Protein AF-R1G169-F1 (afdb_monomer)

Nearest PDB structures (foldseek):
  1t77-assembly4_D  TM=9.486E-01  e=1.007E-06  Homo sapiens
  1mi1-assembly1_B  TM=8.944E-01  e=2.956E-06  Homo sapiens
  1mi1-assembly1_A  TM=9.223E-01  e=1.701E-05  Homo sapiens

Solvent-accessible surface area (backbone atoms only — not comparable to full-atom values): 7348 Å² total; per-residue (Å²): 122,100,62,54,74,64,58,52,48,50,51,54,27,48,76,70,70,28,35,91,86,41,55,76,39,46,67,79,76,80,81,52,67,64,68,87,77,65,94,69,82,64,88,87,47,72,82,38,44,46,71,79,93,50,59,81,72,56,73,46,66,70,59,30,50,53,30,39,68,75,19,74,83,62,87,51,71,67,62,99,66,73,99,68,42,40,68,57,53,24,61,75,34,38,91,83,44,50,66,50,46,56,60,71,69,56,68,68,82,86,76,63,88,130

Organism: Emiliania huxleyi (NCBI:txid2903)

Structure (mmCIF, N/CA/C/O backbone):
data_AF-R1G169-F1
#
_entry.id   AF-R1G169-F1
#
loop_
_atom_site.group_PDB
_atom_site.id
_atom_site.type_symbol
_atom_site.label_atom_id
_atom_site.label_alt_id
_atom_site.label_comp_id
_atom_site.label_asym_id
_atom_site.label_entity_id
_atom_site.label_seq_id
_atom_site.pdbx_PDB_ins_code
_atom_site.Cartn_x
_atom_site.Cartn_y
_atom_site.Cartn_z
_atom_site.occupancy
_atom_site.B_iso_or_equiv
_atom_site.auth_seq_id
_atom_site.auth_comp_id
_atom_site.auth_asym_id
_atom_site.auth_atom_id
_atom_site.pdbx_PDB_model_num
ATOM 1 N N . GLY A 1 1 ? -22.540 -5.053 2.707 1.00 81.12 1 GLY A N 1
ATOM 2 C CA . GLY A 1 1 ? -22.396 -5.934 1.530 1.00 81.12 1 GLY A CA 1
ATOM 3 C C . GLY A 1 1 ? -22.330 -7.377 1.990 1.00 81.12 1 GLY A C 1
ATOM 4 O O . GLY A 1 1 ? -22.271 -7.592 3.192 1.00 81.12 1 GLY A O 1
ATOM 5 N N . LEU A 1 2 ? -22.354 -8.341 1.065 1.00 92.44 2 LEU A N 1
ATOM 6 C CA . LEU A 1 2 ? -22.217 -9.777 1.381 1.00 92.44 2 LEU A CA 1
ATOM 7 C C . LEU A 1 2 ? -20.777 -10.182 1.745 1.00 92.44 2 LEU A C 1
ATOM 9 O O . LEU A 1 2 ? -20.577 -11.205 2.385 1.00 92.44 2 LEU A O 1
ATOM 13 N N . LEU A 1 3 ? -19.800 -9.368 1.341 1.00 96.06 3 LEU A N 1
ATOM 14 C CA . LEU A 1 3 ? -18.378 -9.497 1.649 1.00 96.06 3 LEU A CA 1
ATOM 15 C C . LEU A 1 3 ? -17.896 -8.218 2.332 1.00 96.06 3 LEU A C 1
ATOM 17 O O . LEU A 1 3 ? -18.362 -7.117 2.005 1.00 96.06 3 LEU A O 1
ATOM 21 N N . SER A 1 4 ? -16.952 -8.359 3.256 1.00 97.88 4 SER A N 1
ATOM 22 C CA . SER A 1 4 ? -16.199 -7.231 3.797 1.00 97.88 4 SER A CA 1
ATOM 23 C C . SER A 1 4 ? -15.188 -6.701 2.773 1.00 97.88 4 SER A C 1
ATOM 25 O O . SER A 1 4 ? -14.752 -7.413 1.865 1.00 97.88 4 SER A O 1
ATOM 27 N N . ASN A 1 5 ? -14.757 -5.447 2.940 1.00 97.25 5 ASN A N 1
ATOM 28 C CA . ASN A 1 5 ? -13.702 -4.865 2.101 1.00 97.25 5 ASN A CA 1
ATOM 29 C C . ASN A 1 5 ? -12.399 -5.675 2.179 1.00 97.25 5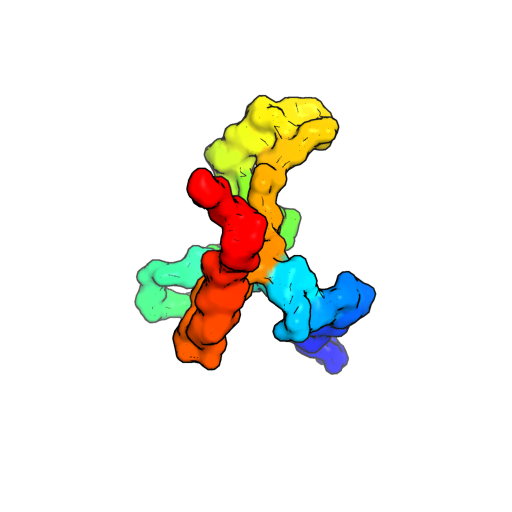 ASN A C 1
ATOM 31 O O . ASN A 1 5 ? -11.692 -5.795 1.183 1.00 97.25 5 ASN A O 1
ATOM 35 N N . TYR A 1 6 ? -12.091 -6.234 3.352 1.00 97.69 6 TYR A N 1
ATOM 36 C CA . TYR A 1 6 ? -10.909 -7.065 3.553 1.00 97.69 6 TYR A CA 1
ATOM 37 C C . TYR A 1 6 ? -10.975 -8.344 2.714 1.00 97.69 6 TYR A C 1
ATOM 39 O O . TYR A 1 6 ? -10.070 -8.594 1.925 1.00 97.69 6 TYR A O 1
ATOM 47 N N . GLU A 1 7 ? -12.063 -9.110 2.824 1.00 98.00 7 GLU A N 1
ATOM 48 C CA . GLU A 1 7 ? -12.247 -10.346 2.050 1.00 98.00 7 GLU A CA 1
ATOM 49 C C . GLU A 1 7 ? -12.229 -10.067 0.550 1.00 98.00 7 GLU A C 1
ATOM 51 O O . GLU A 1 7 ? -11.564 -10.769 -0.207 1.00 98.00 7 GLU A O 1
ATOM 56 N N . TYR A 1 8 ? -12.892 -8.992 0.122 1.00 97.88 8 TYR A N 1
ATOM 57 C CA . TYR A 1 8 ? -12.880 -8.586 -1.275 1.00 97.88 8 TYR A CA 1
ATOM 58 C C . TYR A 1 8 ? -11.459 -8.280 -1.777 1.00 97.88 8 TYR A C 1
ATOM 60 O O . TYR A 1 8 ? -11.065 -8.751 -2.842 1.00 97.88 8 TYR A O 1
ATOM 68 N N . LEU A 1 9 ? -10.652 -7.550 -1.000 1.00 98.06 9 LEU A N 1
ATOM 69 C CA . LEU A 1 9 ? -9.256 -7.270 -1.350 1.00 98.06 9 LEU A CA 1
ATOM 70 C C . LEU A 1 9 ? -8.370 -8.523 -1.319 1.00 98.06 9 LEU A C 1
ATOM 72 O O . LEU A 1 9 ? -7.462 -8.633 -2.143 1.00 98.06 9 LEU A O 1
ATOM 76 N N . CYS A 1 10 ? -8.617 -9.470 -0.412 1.00 97.44 10 CYS A N 1
ATOM 77 C CA . CYS A 1 10 ? -7.938 -10.767 -0.420 1.00 97.44 10 CYS A CA 1
ATOM 78 C C . CYS A 1 10 ? -8.240 -11.525 -1.716 1.00 97.44 10 CYS A C 1
ATOM 80 O O . CYS A 1 10 ? -7.310 -11.903 -2.421 1.00 97.44 10 CYS A O 1
ATOM 82 N N . HIS A 1 11 ? -9.515 -11.621 -2.106 1.00 97.56 11 HIS A N 1
ATOM 83 C CA . HIS A 1 11 ? -9.908 -12.255 -3.364 1.00 97.56 11 HIS A CA 1
ATOM 84 C C . HIS A 1 11 ? -9.286 -11.584 -4.593 1.00 97.56 11 HIS A C 1
ATOM 86 O O . HIS A 1 11 ? -8.855 -12.276 -5.512 1.00 97.56 11 HIS A O 1
ATOM 92 N N . LEU A 1 12 ? -9.196 -10.249 -4.614 1.00 98.25 12 LEU A N 1
ATOM 93 C CA . LEU A 1 12 ? -8.519 -9.531 -5.697 1.00 98.25 12 LEU A CA 1
ATOM 94 C C . LEU A 1 12 ? -7.018 -9.843 -5.760 1.00 98.25 12 LEU A C 1
ATOM 96 O O . LEU A 1 12 ? -6.470 -9.967 -6.853 1.00 98.25 12 LEU A O 1
ATOM 100 N N . ASN A 1 13 ? -6.348 -9.970 -4.612 1.00 98.38 13 ASN A N 1
ATOM 101 C CA . ASN A 1 13 ? -4.938 -10.358 -4.573 1.00 98.38 13 ASN A CA 1
ATOM 102 C C . ASN A 1 13 ? -4.744 -11.801 -5.060 1.00 98.38 13 ASN A C 1
ATOM 104 O O . ASN A 1 13 ? -3.882 -12.029 -5.909 1.00 98.38 13 ASN A O 1
ATOM 108 N N . ASP A 1 14 ? -5.572 -12.737 -4.596 1.00 97.88 14 ASP A N 1
ATOM 109 C CA . ASP A 1 14 ? -5.511 -14.142 -5.010 1.00 97.88 14 ASP A CA 1
ATOM 110 C C . ASP A 1 14 ? -5.746 -14.286 -6.521 1.00 97.88 14 ASP A C 1
ATOM 112 O O . ASP A 1 14 ? -4.967 -14.933 -7.222 1.00 97.88 14 ASP A O 1
ATOM 116 N N . ALA A 1 15 ? -6.773 -13.614 -7.055 1.00 98.38 15 ALA A N 1
ATOM 117 C CA . ALA A 1 15 ? -7.072 -13.608 -8.488 1.00 98.38 15 ALA A CA 1
ATOM 118 C C . ALA A 1 15 ? -5.947 -12.978 -9.331 1.00 98.38 15 ALA A C 1
ATOM 120 O O . ALA A 1 15 ? -5.765 -13.346 -10.490 1.00 98.38 15 ALA A O 1
ATOM 121 N N . ALA A 1 16 ? -5.172 -12.057 -8.752 1.00 98.12 16 ALA A N 1
ATOM 122 C CA . ALA A 1 16 ? -3.991 -11.462 -9.374 1.00 98.12 16 ALA A CA 1
ATOM 123 C C . ALA A 1 16 ? -2.713 -12.315 -9.215 1.00 98.12 16 ALA A C 1
ATOM 125 O O . ALA A 1 16 ? -1.630 -11.850 -9.572 1.00 98.12 16 ALA A O 1
ATOM 126 N N . GLY A 1 17 ? -2.813 -13.535 -8.672 1.00 97.56 17 GLY A N 1
ATOM 127 C CA . GLY A 1 17 ? -1.688 -14.457 -8.490 1.00 97.56 17 GLY A CA 1
ATOM 128 C C . GLY A 1 17 ? -0.797 -14.144 -7.286 1.00 97.56 17 GLY A C 1
ATOM 129 O O . GLY A 1 17 ? 0.306 -14.681 -7.183 1.00 97.56 17 GLY A O 1
ATOM 130 N N . ARG A 1 18 ? -1.242 -13.278 -6.369 1.00 98.06 18 ARG A N 1
ATOM 131 C CA . ARG A 1 18 ? -0.469 -12.917 -5.176 1.00 98.06 18 ARG A CA 1
ATOM 132 C C . ARG A 1 18 ? -0.668 -13.922 -4.056 1.00 98.06 18 ARG A C 1
ATOM 134 O O . ARG A 1 18 ? -1.749 -14.468 -3.883 1.00 98.06 18 ARG A O 1
ATOM 141 N N . SER A 1 19 ? 0.379 -14.150 -3.266 1.00 95.56 19 SER A N 1
ATOM 142 C CA . SER A 1 19 ? 0.316 -15.072 -2.130 1.00 95.56 19 SER A CA 1
ATOM 143 C C . SER A 1 19 ? 1.341 -14.728 -1.056 1.00 95.56 19 SER A C 1
ATOM 145 O O . SER A 1 19 ? 2.386 -14.143 -1.332 1.00 95.56 19 SER A O 1
ATOM 147 N N . CYS A 1 20 ? 1.082 -15.138 0.186 1.00 93.31 20 CYS A N 1
ATOM 148 C CA . CYS A 1 20 ? 2.040 -14.954 1.279 1.00 93.31 20 CYS A CA 1
ATOM 149 C C . CYS A 1 20 ? 3.278 -15.870 1.175 1.00 93.31 20 CYS A C 1
ATOM 151 O O . CYS A 1 20 ? 4.178 -15.775 2.010 1.00 93.31 20 CYS A O 1
ATOM 153 N N . ALA A 1 21 ? 3.316 -16.774 0.188 1.00 91.50 21 ALA A N 1
ATOM 154 C CA . ALA A 1 21 ? 4.419 -17.706 -0.035 1.00 91.50 21 ALA A CA 1
ATOM 155 C C . ALA A 1 21 ? 5.563 -17.094 -0.863 1.00 91.50 21 ALA A C 1
ATOM 157 O O . ALA A 1 21 ? 6.713 -17.491 -0.682 1.00 91.50 21 ALA A O 1
ATOM 158 N N . ASP A 1 22 ? 5.267 -16.118 -1.728 1.00 92.75 22 ASP A N 1
ATOM 159 C CA . ASP A 1 22 ? 6.252 -15.406 -2.550 1.00 92.75 22 ASP A CA 1
ATOM 160 C C . ASP A 1 22 ? 6.331 -13.932 -2.127 1.00 92.75 22 ASP A C 1
ATOM 162 O O . ASP A 1 22 ? 5.406 -13.150 -2.339 1.00 92.75 22 ASP A O 1
ATOM 166 N N . LEU A 1 23 ? 7.466 -13.529 -1.548 1.00 93.44 23 LEU A N 1
ATOM 167 C CA . LEU A 1 23 ? 7.682 -12.148 -1.104 1.00 93.44 23 LEU A CA 1
ATOM 168 C C . LEU A 1 23 ? 7.721 -11.140 -2.263 1.00 93.44 23 LEU A C 1
ATOM 170 O O . LEU A 1 23 ? 7.467 -9.957 -2.038 1.00 93.44 23 LEU A O 1
ATOM 174 N N . ALA A 1 24 ? 8.046 -11.573 -3.487 1.00 93.19 24 ALA A N 1
ATOM 175 C CA . ALA A 1 24 ? 8.027 -10.705 -4.665 1.00 93.19 24 ALA A CA 1
ATOM 176 C C . ALA A 1 24 ? 6.601 -10.396 -5.135 1.00 93.19 24 ALA A C 1
ATOM 178 O O . ALA A 1 24 ? 6.369 -9.363 -5.763 1.00 93.19 24 ALA A O 1
ATOM 179 N N . GLN A 1 25 ? 5.644 -11.257 -4.785 1.00 95.62 25 GLN A N 1
ATOM 180 C CA . GLN A 1 25 ? 4.236 -11.161 -5.166 1.00 95.62 25 GLN A CA 1
ATOM 181 C C . GLN A 1 25 ? 3.326 -11.211 -3.936 1.00 95.62 25 GLN A C 1
ATOM 183 O O . GLN A 1 25 ? 2.241 -11.791 -3.960 1.00 95.62 25 GLN A O 1
ATOM 188 N N . TYR A 1 26 ? 3.766 -10.586 -2.846 1.00 97.31 26 TYR A N 1
ATOM 189 C CA . TYR A 1 26 ? 3.009 -10.561 -1.603 1.00 97.31 26 TYR A CA 1
ATOM 190 C C . TYR A 1 26 ? 1.702 -9.760 -1.766 1.00 97.31 26 TYR A C 1
ATOM 192 O O . TYR A 1 26 ? 1.700 -8.760 -2.500 1.00 97.31 26 TYR A O 1
ATOM 200 N N . PRO A 1 27 ? 0.597 -10.146 -1.092 1.00 98.31 27 PRO A N 1
ATOM 201 C CA . PRO A 1 27 ? -0.658 -9.405 -1.137 1.00 98.31 27 PRO A CA 1
ATOM 202 C C . PRO A 1 27 ? -0.469 -7.931 -0.775 1.00 98.31 27 PRO A C 1
ATOM 204 O O . PRO A 1 27 ? 0.236 -7.591 0.176 1.00 98.31 27 PRO A O 1
ATOM 207 N N . VAL A 1 28 ? -1.115 -7.046 -1.531 1.00 98.00 28 VAL A N 1
ATOM 208 C CA . VAL A 1 28 ? -1.035 -5.597 -1.332 1.00 98.00 28 VAL A CA 1
ATOM 209 C C . VAL A 1 28 ? -2.353 -5.089 -0.788 1.00 98.00 28 VAL A C 1
ATOM 211 O O . VAL A 1 28 ? -3.416 -5.339 -1.357 1.00 98.00 28 VAL A O 1
ATOM 214 N N . MET A 1 29 ? -2.247 -4.324 0.292 1.00 97.56 29 MET A N 1
ATOM 215 C CA . MET A 1 29 ? -3.345 -3.606 0.921 1.00 97.56 29 MET A CA 1
ATOM 216 C C . MET A 1 29 ? -3.037 -2.104 0.894 1.00 97.56 29 MET A C 1
ATOM 218 O O . MET A 1 2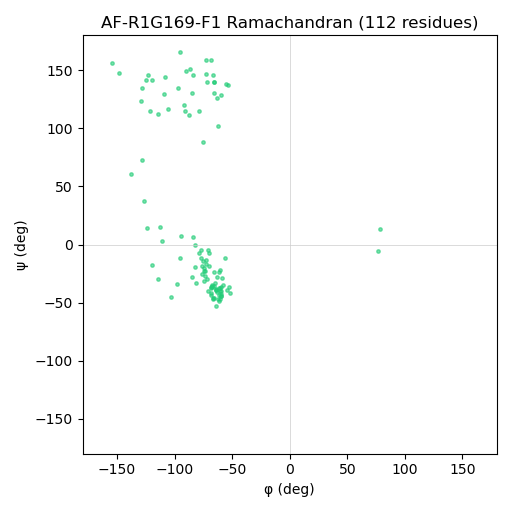9 ? -1.874 -1.719 1.054 1.00 97.56 29 MET A O 1
ATOM 222 N N . PRO A 1 30 ? -4.036 -1.236 0.668 1.00 97.38 30 PRO A N 1
ATOM 223 C CA . PRO A 1 30 ? -3.811 0.200 0.674 1.00 97.38 30 PRO A CA 1
ATOM 224 C C . PRO A 1 30 ? -3.584 0.708 2.101 1.00 97.38 30 PRO A C 1
ATOM 226 O O . PRO A 1 30 ? -4.225 0.257 3.047 1.00 97.38 30 PRO A O 1
ATOM 229 N N . TRP A 1 31 ? -2.745 1.733 2.242 1.00 97.19 31 TRP A N 1
ATOM 230 C CA . TRP A 1 31 ? -2.780 2.583 3.430 1.00 97.19 31 TRP A CA 1
ATOM 231 C C . TRP A 1 31 ? -4.135 3.291 3.485 1.00 97.19 31 TRP A C 1
ATOM 233 O O . TRP A 1 31 ? -4.542 3.902 2.496 1.00 97.19 31 TRP A O 1
ATOM 243 N N . VAL A 1 32 ? -4.846 3.175 4.604 1.00 97.94 32 VAL A N 1
ATOM 244 C CA . VAL A 1 32 ? -6.192 3.752 4.760 1.00 97.94 32 VAL A CA 1
ATOM 245 C C . VAL A 1 32 ? -6.148 5.017 5.604 1.00 97.94 32 VAL A C 1
ATOM 247 O O . VAL A 1 32 ? -6.741 6.018 5.222 1.00 97.94 32 VAL A O 1
ATOM 250 N N . LEU A 1 33 ? -5.419 4.987 6.716 1.00 97.50 33 LEU A N 1
ATOM 251 C CA . LEU A 1 33 ? -5.274 6.124 7.618 1.00 97.50 33 LEU A CA 1
ATOM 252 C C . LEU A 1 33 ? -4.078 6.989 7.210 1.00 97.50 33 LEU A C 1
ATOM 254 O O . LEU A 1 33 ? -3.086 6.470 6.684 1.00 97.50 33 LEU A O 1
ATOM 258 N N . GLN A 1 34 ? -4.170 8.289 7.473 1.00 96.75 34 GLN A N 1
ATOM 259 C CA . GLN A 1 34 ? -3.073 9.243 7.284 1.00 96.75 34 GLN A CA 1
ATOM 260 C C . GLN A 1 34 ? -2.641 9.966 8.566 1.00 96.75 34 GLN A C 1
ATOM 262 O O . GLN A 1 34 ? -1.521 10.469 8.606 1.00 96.75 34 GLN A O 1
ATOM 267 N N . ASP A 1 35 ? -3.466 9.975 9.617 1.00 96.56 35 ASP A N 1
ATOM 268 C CA . ASP A 1 35 ? -3.074 10.514 10.922 1.00 96.56 35 ASP A CA 1
ATOM 269 C C . ASP A 1 35 ? -2.473 9.420 11.816 1.00 96.56 35 ASP A C 1
ATOM 271 O O . ASP A 1 35 ? -3.146 8.468 12.210 1.00 96.56 35 ASP A O 1
ATOM 275 N N . TYR A 1 36 ? -1.186 9.580 12.127 1.00 96.00 36 TYR A N 1
ATOM 276 C CA . TYR A 1 36 ? -0.419 8.720 13.036 1.00 96.00 36 TYR A CA 1
ATOM 277 C C . TYR A 1 36 ? 0.220 9.518 14.182 1.00 96.00 36 TYR A C 1
ATOM 279 O O . TYR A 1 36 ? 1.135 9.031 14.844 1.00 96.00 36 TYR A O 1
ATOM 287 N N . THR A 1 37 ? -0.211 10.766 14.376 1.00 96.81 37 THR A N 1
ATOM 288 C CA . THR A 1 37 ? 0.378 11.703 15.345 1.00 96.81 37 THR A CA 1
ATOM 289 C C . THR A 1 37 ? -0.579 12.065 16.467 1.00 96.81 37 THR A C 1
ATOM 291 O O . THR A 1 37 ? -0.131 12.330 17.584 1.00 96.81 37 THR A O 1
ATOM 294 N N . SER A 1 38 ? -1.885 12.052 16.197 1.00 95.69 38 SER A N 1
ATOM 295 C CA . SER A 1 38 ? -2.894 12.306 17.217 1.00 95.69 38 SER A CA 1
ATOM 296 C C . SER A 1 38 ? -2.907 11.204 18.272 1.00 95.69 38 SER A C 1
ATOM 298 O O . SER A 1 38 ? -2.815 10.016 17.969 1.00 95.69 38 SER A O 1
ATOM 300 N N . HIS A 1 39 ? -3.068 11.601 19.536 1.00 96.62 39 HIS A N 1
ATOM 301 C CA . HIS A 1 39 ? -3.206 10.659 20.650 1.00 96.62 39 HIS A CA 1
ATOM 302 C C . HIS A 1 39 ? -4.493 9.825 20.543 1.00 96.62 39 HIS A C 1
ATOM 304 O O . HIS A 1 39 ? -4.529 8.664 20.947 1.00 96.62 39 HIS A O 1
ATOM 310 N N . THR A 1 40 ? -5.552 10.425 19.998 1.00 96.56 40 THR A N 1
ATOM 311 C CA . THR A 1 40 ? -6.849 9.785 19.780 1.00 96.56 40 THR A CA 1
ATOM 312 C C . THR A 1 40 ? -7.250 9.992 18.329 1.00 96.56 40 THR A C 1
ATOM 314 O O . THR A 1 40 ? -7.133 11.101 17.815 1.00 96.56 40 THR A O 1
ATOM 317 N N . LEU A 1 41 ? -7.729 8.929 17.688 1.00 96.69 41 LEU A N 1
ATOM 318 C CA . LEU A 1 41 ? -8.131 8.936 16.288 1.00 96.69 41 LEU A CA 1
ATOM 319 C C . LEU A 1 41 ? -9.660 8.917 16.185 1.00 96.69 41 LEU A C 1
ATOM 321 O O . LEU A 1 41 ? -10.287 7.942 16.604 1.00 96.69 41 LEU A O 1
ATOM 325 N N . ASP A 1 42 ? -10.251 9.974 15.628 1.00 96.38 42 ASP A N 1
ATOM 326 C CA . ASP A 1 42 ? -11.685 10.023 15.333 1.00 96.38 42 ASP A CA 1
ATOM 327 C C . ASP A 1 42 ? -11.967 9.432 13.946 1.00 96.38 42 ASP A C 1
ATOM 329 O O . ASP A 1 42 ? -11.606 10.000 12.921 1.00 96.38 42 ASP A O 1
ATOM 333 N N . LEU A 1 43 ? -12.626 8.274 13.912 1.00 97.50 43 LEU A N 1
ATOM 334 C CA . LEU A 1 43 ? -12.982 7.583 12.670 1.00 97.50 43 LEU A CA 1
ATOM 335 C C . LEU A 1 43 ? -14.215 8.185 11.974 1.00 97.50 43 LEU A C 1
ATOM 337 O O . LEU A 1 43 ? -14.554 7.773 10.868 1.00 97.50 43 LEU A O 1
ATOM 341 N N . ALA A 1 44 ? -14.913 9.135 12.600 1.00 97.38 44 ALA A N 1
ATOM 342 C CA . ALA A 1 44 ? -15.970 9.888 11.933 1.00 97.38 44 ALA A CA 1
ATOM 343 C C . ALA A 1 44 ? -15.416 11.054 11.098 1.00 97.38 44 ALA A C 1
ATOM 345 O O . ALA A 1 44 ? -16.108 11.534 10.197 1.00 97.38 44 ALA A O 1
ATOM 346 N N . ASP A 1 45 ? -14.184 11.497 11.367 1.00 97.12 45 ASP A N 1
ATOM 347 C CA . ASP A 1 45 ? -13.551 12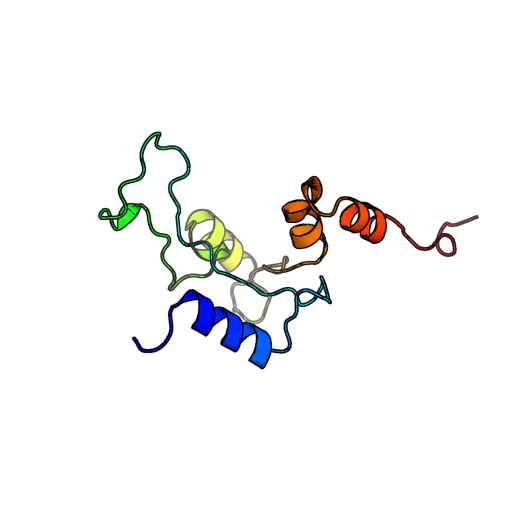.592 10.640 1.00 97.12 45 ASP A CA 1
ATOM 348 C C . ASP A 1 45 ? -13.004 12.105 9.282 1.00 97.12 45 ASP A C 1
ATOM 350 O O . ASP A 1 45 ? -12.060 11.313 9.237 1.00 97.12 45 ASP A O 1
ATOM 354 N N . PRO A 1 46 ? -13.530 12.581 8.137 1.00 96.75 46 PRO A N 1
ATOM 355 C CA . PRO A 1 46 ? -13.012 12.200 6.826 1.00 96.75 46 PRO A CA 1
ATOM 356 C C . PRO A 1 46 ? -11.536 12.582 6.620 1.00 96.75 46 PRO A C 1
ATOM 358 O O . PRO A 1 46 ? -10.867 11.967 5.788 1.00 96.75 46 PRO A O 1
ATOM 361 N N . ALA A 1 47 ? -11.003 13.558 7.363 1.00 95.88 47 ALA A N 1
ATOM 362 C CA . ALA A 1 47 ? -9.619 14.001 7.237 1.00 95.88 47 ALA A CA 1
ATOM 363 C C . ALA A 1 47 ? -8.598 12.969 7.743 1.00 95.88 47 ALA A C 1
ATOM 365 O O . ALA A 1 47 ? -7.443 13.022 7.324 1.00 95.88 47 ALA A O 1
ATOM 366 N N . VAL A 1 48 ? -8.986 11.984 8.564 1.00 97.50 48 VAL A N 1
ATOM 367 C CA . VAL A 1 48 ? -8.048 10.933 9.012 1.00 97.50 48 VAL A CA 1
ATOM 368 C C . VAL A 1 48 ? -7.790 9.874 7.941 1.00 97.50 48 VAL A C 1
ATOM 370 O O . VAL A 1 48 ? -6.857 9.074 8.069 1.00 97.50 48 VAL A O 1
ATOM 373 N N . TYR A 1 49 ? -8.587 9.872 6.869 1.00 98.06 49 TYR A N 1
ATOM 374 C CA . TYR A 1 49 ? -8.511 8.905 5.783 1.00 98.06 49 TYR A CA 1
ATOM 375 C C . TYR A 1 49 ? -7.716 9.439 4.599 1.00 98.06 49 TYR A C 1
ATOM 377 O O . TYR A 1 49 ? -7.924 10.545 4.107 1.00 98.06 49 TYR A O 1
ATOM 385 N N . ARG A 1 50 ? -6.827 8.598 4.080 1.00 97.38 50 ARG A N 1
ATOM 386 C CA . ARG A 1 50 ? -6.091 8.862 2.850 1.00 97.38 50 ARG A CA 1
ATOM 387 C C . ARG A 1 50 ? -7.047 8.896 1.657 1.00 97.38 50 ARG A C 1
ATOM 389 O O . ARG A 1 50 ? -7.885 8.011 1.497 1.00 97.38 50 ARG A O 1
ATOM 396 N N . ASP A 1 51 ? -6.821 9.829 0.736 1.00 96.69 51 ASP A N 1
ATOM 397 C CA . ASP A 1 51 ? -7.477 9.830 -0.574 1.00 96.69 51 ASP A CA 1
ATOM 398 C C . ASP A 1 51 ? -7.094 8.574 -1.384 1.00 96.69 51 ASP A C 1
ATOM 400 O O . ASP A 1 51 ? -5.998 8.479 -1.948 1.00 96.69 51 ASP A O 1
ATOM 404 N N . LEU A 1 52 ? -7.999 7.590 -1.424 1.00 96.75 52 LEU A N 1
ATOM 405 C CA . LEU A 1 52 ? -7.794 6.306 -2.098 1.00 96.75 52 LEU A CA 1
ATOM 406 C C . LEU A 1 52 ? -7.829 6.408 -3.631 1.00 96.75 52 LEU A C 1
ATOM 408 O O . LEU A 1 52 ? -7.383 5.472 -4.291 1.00 96.75 52 LEU A O 1
ATOM 412 N N . SER A 1 53 ? -8.299 7.528 -4.198 1.00 96.88 53 SER A N 1
ATOM 413 C CA . SER A 1 53 ? -8.313 7.745 -5.653 1.00 96.88 53 SER A CA 1
ATOM 414 C C . SER A 1 53 ? -6.916 8.006 -6.227 1.00 96.88 53 SER A C 1
ATOM 416 O O . SER A 1 53 ? -6.698 7.880 -7.432 1.00 96.88 53 SER A O 1
ATOM 418 N N . LYS A 1 54 ? -5.951 8.348 -5.363 1.00 95.69 54 LYS A N 1
ATOM 419 C CA . LYS A 1 54 ? -4.577 8.689 -5.740 1.00 95.69 54 LYS A CA 1
ATOM 420 C C . LYS A 1 54 ? -3.593 7.585 -5.343 1.00 95.69 54 LYS A C 1
ATOM 422 O O . LYS A 1 54 ? -3.728 6.995 -4.266 1.00 95.69 54 LYS A O 1
ATOM 427 N N . PRO A 1 55 ? -2.548 7.323 -6.150 1.00 94.56 55 PRO A N 1
ATOM 428 C CA . PRO A 1 55 ? -1.419 6.509 -5.713 1.00 94.56 55 PRO A CA 1
ATOM 429 C C . PRO A 1 55 ? -0.607 7.236 -4.631 1.00 94.56 55 PRO A C 1
ATOM 431 O O . PRO A 1 55 ? -0.613 8.464 -4.550 1.00 94.56 55 PRO A O 1
ATOM 434 N N . VAL A 1 56 ? 0.167 6.485 -3.839 1.00 94.94 56 VAL A N 1
ATOM 435 C CA . VAL A 1 56 ? 0.981 7.035 -2.733 1.00 94.94 56 VAL A CA 1
ATOM 436 C C . VAL A 1 56 ? 1.915 8.158 -3.199 1.00 94.94 56 VAL A C 1
ATOM 438 O O . VAL A 1 56 ? 2.072 9.167 -2.518 1.00 94.94 56 VAL A O 1
ATOM 441 N N . GLY A 1 57 ? 2.514 8.018 -4.384 1.00 92.62 57 GLY A N 1
ATOM 442 C CA . GL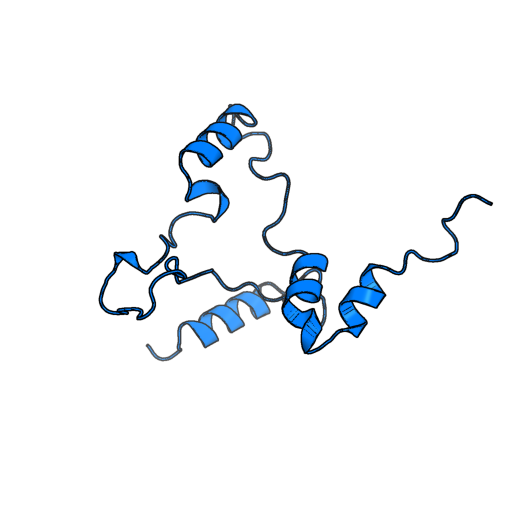Y A 1 57 ? 3.417 9.025 -4.941 1.00 92.62 57 GLY A CA 1
ATOM 443 C C . GLY A 1 57 ? 2.750 10.329 -5.392 1.00 92.62 57 GLY A C 1
ATOM 444 O O . GLY A 1 57 ? 3.472 11.252 -5.747 1.00 92.62 57 GLY A O 1
ATOM 445 N N . ALA A 1 58 ? 1.416 10.405 -5.391 1.00 94.69 58 ALA A N 1
ATOM 446 C CA . ALA A 1 58 ? 0.644 11.580 -5.800 1.00 94.69 58 ALA A CA 1
ATOM 447 C C . ALA A 1 58 ? -0.079 12.284 -4.637 1.00 94.69 58 ALA A C 1
ATOM 449 O O . ALA A 1 58 ? -0.819 13.235 -4.876 1.00 94.69 58 ALA A O 1
ATOM 450 N N . LEU A 1 59 ? 0.101 11.815 -3.396 1.00 94.69 59 LEU A N 1
ATOM 451 C CA . LEU A 1 59 ? -0.518 12.426 -2.214 1.00 94.69 59 LEU A CA 1
ATOM 452 C C . LEU A 1 59 ? 0.112 13.782 -1.883 1.00 94.69 59 LEU A C 1
ATOM 454 O O . LEU A 1 59 ? -0.592 14.728 -1.550 1.00 94.69 59 LEU A O 1
ATOM 458 N N . ASP A 1 60 ? 1.435 13.870 -2.016 1.00 94.88 60 ASP A N 1
ATOM 459 C CA . ASP A 1 60 ? 2.187 15.103 -1.819 1.00 94.88 60 ASP A CA 1
ATOM 460 C C . ASP A 1 60 ? 2.342 15.841 -3.154 1.00 94.88 60 ASP A C 1
ATOM 462 O O . ASP A 1 60 ? 2.920 15.318 -4.113 1.00 94.88 60 ASP A O 1
ATOM 466 N N . ALA A 1 61 ? 1.818 17.066 -3.216 1.00 95.19 61 ALA A N 1
ATOM 467 C CA . ALA A 1 61 ? 1.807 17.864 -4.436 1.00 95.19 61 ALA A CA 1
ATOM 468 C C . ALA A 1 61 ? 3.218 18.264 -4.904 1.00 95.19 61 ALA A C 1
ATOM 470 O O . ALA A 1 61 ? 3.478 18.281 -6.108 1.00 95.19 61 ALA A O 1
ATOM 471 N N . SER A 1 62 ? 4.135 18.545 -3.972 1.00 95.50 62 SER A N 1
ATOM 472 C CA . SER A 1 62 ? 5.513 18.942 -4.290 1.00 95.50 62 SER A CA 1
ATOM 473 C C . SER A 1 62 ? 6.296 17.777 -4.901 1.00 95.50 62 SER A C 1
ATOM 475 O O . SER A 1 62 ? 6.947 17.909 -5.939 1.00 95.50 62 SER A O 1
ATOM 477 N N . ARG A 1 63 ? 6.138 16.585 -4.324 1.00 93.25 63 ARG A N 1
ATOM 478 C CA . ARG A 1 63 ? 6.736 15.346 -4.810 1.00 93.25 63 ARG A CA 1
ATOM 479 C C . ARG A 1 63 ? 6.122 14.909 -6.139 1.00 93.25 63 ARG A C 1
ATOM 481 O O . ARG A 1 63 ? 6.845 14.436 -7.014 1.00 93.25 63 ARG A O 1
ATOM 488 N N . LEU A 1 64 ? 4.814 15.094 -6.322 1.00 93.62 64 LEU A N 1
ATOM 489 C CA . LEU A 1 64 ? 4.151 14.829 -7.599 1.00 93.62 64 LEU A CA 1
ATOM 490 C C . LEU A 1 64 ? 4.677 15.742 -8.714 1.00 93.62 64 LEU A C 1
ATOM 492 O O . LEU A 1 64 ? 4.889 15.264 -9.829 1.00 93.62 64 LEU A O 1
ATOM 496 N N . ALA A 1 65 ? 4.908 17.026 -8.425 1.00 93.44 65 ALA A N 1
ATOM 497 C CA . ALA A 1 65 ? 5.493 17.960 -9.384 1.00 93.44 65 ALA A CA 1
ATOM 498 C C . ALA A 1 65 ? 6.887 17.497 -9.837 1.00 93.44 65 ALA A C 1
ATOM 500 O O . ALA A 1 65 ? 7.141 17.432 -11.036 1.00 93.44 65 ALA A O 1
ATOM 501 N N . LEU A 1 66 ? 7.730 17.046 -8.902 1.00 92.12 66 LEU A N 1
ATOM 502 C CA . LEU A 1 66 ? 9.048 16.483 -9.213 1.00 92.12 66 LEU A CA 1
ATOM 503 C C . LEU A 1 66 ? 8.966 15.233 -10.108 1.00 92.12 66 LEU A C 1
ATOM 505 O O . LEU A 1 66 ? 9.779 15.058 -11.013 1.00 92.12 66 LEU A O 1
ATOM 509 N N . PHE A 1 67 ? 7.993 14.344 -9.880 1.00 91.62 67 PHE A N 1
ATOM 510 C CA . PHE A 1 67 ? 7.805 13.174 -10.747 1.00 91.62 67 PHE A CA 1
ATOM 511 C C . PHE A 1 67 ? 7.336 13.552 -12.152 1.00 91.62 67 PHE A C 1
ATOM 513 O O . PHE A 1 67 ? 7.769 12.931 -13.120 1.00 91.62 67 PHE A O 1
ATOM 520 N N . ARG A 1 68 ? 6.488 14.578 -12.272 1.00 91.12 68 ARG A N 1
ATOM 521 C CA . ARG A 1 68 ? 6.049 15.110 -13.570 1.00 91.12 68 ARG A CA 1
ATOM 522 C C . ARG A 1 68 ? 7.180 15.807 -14.317 1.00 91.12 68 ARG A C 1
ATOM 524 O O . ARG A 1 68 ? 7.274 15.652 -15.522 1.00 91.12 68 ARG A O 1
ATOM 531 N N . GLU A 1 69 ? 8.064 16.513 -13.620 1.00 91.06 69 GLU A N 1
ATOM 532 C CA . GLU A 1 69 ? 9.25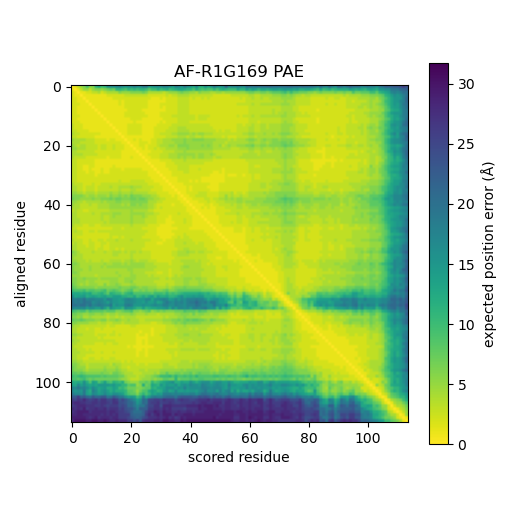0 17.119 -14.235 1.00 91.06 69 GLU A CA 1
ATOM 533 C C . GLU A 1 69 ? 10.204 16.054 -14.799 1.00 91.06 69 GLU A C 1
ATOM 535 O O . GLU A 1 69 ? 10.738 16.209 -15.893 1.00 91.06 69 GLU A O 1
ATOM 540 N N . ARG A 1 70 ? 10.373 14.934 -14.083 1.00 86.81 70 ARG A N 1
ATOM 541 C CA . ARG A 1 70 ? 11.203 13.797 -14.521 1.00 86.81 70 ARG A CA 1
ATOM 542 C C . ARG A 1 70 ? 10.575 12.971 -15.646 1.00 86.81 70 ARG A C 1
ATOM 544 O O . ARG A 1 70 ? 11.310 12.338 -16.398 1.00 86.81 70 ARG A O 1
ATOM 551 N N . SER A 1 71 ? 9.245 12.959 -15.749 1.00 87.31 71 SER A N 1
ATOM 552 C CA . SER A 1 71 ? 8.492 12.304 -16.828 1.00 87.31 71 SER A CA 1
ATOM 553 C C . SER A 1 71 ? 7.490 13.288 -17.453 1.00 87.31 71 SER A C 1
ATOM 555 O O . SER A 1 71 ? 6.283 13.191 -17.211 1.00 87.31 71 SER A O 1
ATOM 557 N N . PRO A 1 72 ? 7.975 14.268 -18.240 1.00 78.19 72 PRO A N 1
ATOM 558 C CA . PRO A 1 72 ? 7.145 15.364 -18.737 1.00 78.19 72 PRO A CA 1
ATOM 559 C C . PRO A 1 72 ? 6.154 14.924 -19.822 1.00 78.19 72 PRO A C 1
ATOM 561 O O . PRO A 1 72 ? 5.079 15.509 -19.929 1.00 78.19 72 PRO A O 1
ATOM 564 N N . THR A 1 73 ? 6.487 13.892 -20.607 1.00 79.31 73 THR A N 1
ATOM 565 C CA . THR A 1 73 ? 5.617 13.362 -21.675 1.00 79.31 73 THR A CA 1
ATOM 566 C C . THR A 1 73 ? 4.764 12.174 -21.229 1.00 79.31 73 THR A C 1
ATOM 568 O O . THR A 1 73 ? 3.846 11.787 -21.939 1.00 79.31 73 THR A O 1
ATOM 571 N N . GLY A 1 74 ? 5.035 11.595 -20.052 1.00 71.44 74 GLY A N 1
ATOM 572 C CA . GLY A 1 74 ? 4.344 10.397 -19.561 1.00 71.44 74 GLY A CA 1
ATOM 573 C C . GLY A 1 74 ? 4.786 9.081 -20.213 1.00 71.44 74 GLY A C 1
ATOM 574 O O . GLY A 1 74 ? 4.382 8.022 -19.743 1.00 71.44 74 GLY A O 1
ATOM 575 N N . ASP A 1 75 ? 5.652 9.128 -21.231 1.00 74.62 75 ASP A N 1
ATOM 576 C CA . ASP A 1 75 ? 6.212 7.931 -21.880 1.00 74.62 75 ASP A CA 1
ATOM 577 C C . ASP A 1 75 ? 7.309 7.266 -21.027 1.00 74.62 75 ASP A C 1
ATOM 579 O O . ASP A 1 75 ? 7.643 6.096 -21.212 1.00 74.62 75 ASP A O 1
ATOM 583 N N . ALA A 1 76 ? 7.870 8.014 -20.071 1.00 83.19 76 ALA A N 1
ATOM 584 C CA . ALA A 1 76 ? 8.813 7.525 -19.071 1.00 83.19 76 ALA A CA 1
ATOM 585 C C . ALA A 1 76 ? 8.105 7.163 -17.752 1.00 83.19 76 ALA A C 1
ATOM 587 O O . ALA A 1 76 ? 6.971 7.560 -17.479 1.00 83.19 76 ALA A O 1
ATOM 588 N N . PHE A 1 77 ? 8.796 6.443 -16.870 1.00 86.50 77 PHE A N 1
ATOM 589 C CA . PHE A 1 77 ? 8.243 6.065 -15.569 1.00 86.50 77 PHE A CA 1
ATOM 590 C C . PHE A 1 77 ? 8.149 7.264 -14.608 1.00 86.50 77 PHE A C 1
ATOM 592 O O . PHE A 1 77 ? 9.068 8.073 -14.500 1.00 86.50 77 PHE A O 1
ATOM 599 N N . MET A 1 78 ? 7.058 7.346 -13.840 1.00 88.81 78 MET A N 1
ATOM 600 C CA . MET A 1 78 ? 6.935 8.324 -12.745 1.00 88.81 78 MET A CA 1
ATOM 601 C C . MET A 1 78 ? 7.634 7.856 -11.462 1.00 88.81 78 MET A C 1
ATOM 603 O O . MET A 1 78 ? 8.160 8.668 -10.704 1.00 88.81 78 MET A O 1
ATOM 607 N N . TYR A 1 79 ? 7.639 6.545 -11.203 1.00 90.69 79 TYR A N 1
ATOM 608 C CA . TYR A 1 79 ? 8.142 5.959 -9.961 1.00 90.69 79 TYR A CA 1
ATOM 609 C C . TYR A 1 79 ? 9.268 4.971 -10.269 1.00 90.69 79 TYR A C 1
ATOM 611 O O . TYR A 1 79 ? 9.035 3.939 -10.889 1.00 90.69 79 TYR A O 1
ATOM 619 N N . GLY A 1 80 ? 10.488 5.277 -9.820 1.00 89.38 80 GLY A N 1
ATOM 620 C CA . GLY A 1 80 ? 11.634 4.360 -9.925 1.00 89.38 80 GLY A CA 1
ATOM 621 C C . GLY A 1 80 ? 11.618 3.231 -8.888 1.00 89.38 80 GLY A C 1
ATOM 622 O O . GLY A 1 80 ? 12.485 2.364 -8.900 1.00 89.38 80 GLY A O 1
ATOM 623 N N . THR A 1 81 ? 10.649 3.247 -7.971 1.00 89.81 81 THR A N 1
ATOM 624 C CA . THR A 1 81 ? 10.451 2.230 -6.939 1.00 89.81 81 THR A CA 1
ATOM 625 C C . THR A 1 81 ? 9.034 1.679 -7.019 1.00 89.81 81 THR A C 1
ATOM 627 O O . THR A 1 81 ? 8.075 2.407 -7.280 1.00 89.81 81 THR A O 1
ATOM 630 N N . HIS A 1 82 ? 8.901 0.374 -6.798 1.00 94.19 82 HIS A N 1
ATOM 631 C CA . HIS A 1 82 ? 7.609 -0.300 -6.786 1.00 94.19 82 HIS A CA 1
ATOM 632 C C . HIS A 1 82 ? 6.973 -0.224 -5.392 1.00 94.19 82 HIS A C 1
ATOM 634 O O . HIS A 1 82 ? 7.677 -0.175 -4.389 1.00 94.19 82 HIS A O 1
ATOM 640 N N . TYR A 1 83 ? 5.643 -0.230 -5.308 1.00 94.81 83 TYR A N 1
ATOM 641 C CA . TYR A 1 83 ? 4.913 -0.175 -4.031 1.00 94.81 83 TYR A CA 1
ATOM 642 C C . TYR A 1 83 ? 4.936 -1.504 -3.254 1.00 94.81 83 TYR A C 1
ATOM 644 O O . TYR A 1 83 ? 4.592 -1.533 -2.077 1.00 94.81 83 TYR A O 1
ATOM 652 N N . SER A 1 84 ? 5.325 -2.601 -3.906 1.00 95.69 84 SER A N 1
ATOM 653 C CA . SER A 1 84 ? 5.491 -3.929 -3.308 1.00 95.69 84 SER A CA 1
ATOM 654 C C . SER A 1 84 ? 6.861 -4.487 -3.680 1.00 95.69 84 SER A C 1
ATOM 656 O O . SER A 1 84 ? 7.198 -4.556 -4.861 1.00 95.69 84 SER A O 1
ATOM 658 N N . ALA A 1 85 ? 7.669 -4.841 -2.688 1.00 94.56 85 ALA A N 1
ATOM 659 C CA . ALA A 1 85 ? 8.991 -5.414 -2.899 1.00 94.56 85 ALA A CA 1
ATOM 660 C C . ALA A 1 85 ? 9.320 -6.390 -1.761 1.00 94.56 85 ALA A C 1
ATOM 662 O O . ALA A 1 85 ? 8.951 -6.109 -0.615 1.00 94.56 85 ALA A O 1
ATOM 663 N N . PRO A 1 86 ? 10.080 -7.472 -2.024 1.00 94.56 86 PRO A N 1
ATOM 664 C CA . PRO A 1 86 ? 10.446 -8.451 -1.000 1.00 94.56 86 PRO A CA 1
ATOM 665 C C . PRO A 1 86 ? 11.068 -7.824 0.249 1.00 94.56 86 PRO A C 1
ATOM 667 O O . PRO A 1 86 ? 10.724 -8.191 1.371 1.00 94.56 86 PRO A O 1
ATOM 670 N N . ALA A 1 87 ? 11.945 -6.833 0.052 1.00 93.12 87 ALA A N 1
ATOM 671 C CA . ALA A 1 87 ? 12.611 -6.122 1.138 1.00 9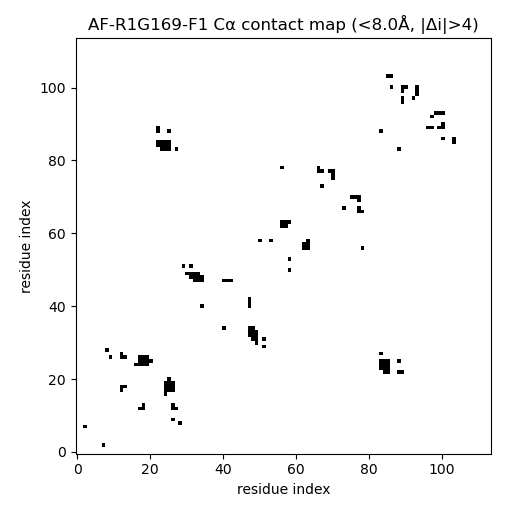3.12 87 ALA A CA 1
ATOM 672 C C . ALA A 1 87 ? 11.618 -5.399 2.062 1.00 93.12 87 ALA A C 1
ATOM 674 O O . ALA A 1 87 ? 11.800 -5.412 3.276 1.00 93.12 87 ALA A O 1
ATOM 675 N N . PHE A 1 88 ? 10.544 -4.819 1.515 1.00 94.5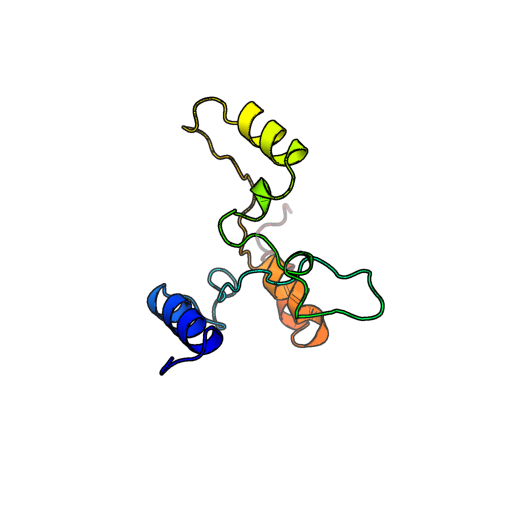6 88 PHE A N 1
ATOM 676 C CA . PHE A 1 88 ? 9.520 -4.145 2.316 1.00 94.56 88 PHE A CA 1
ATOM 677 C C . PHE A 1 88 ? 8.721 -5.137 3.158 1.00 94.56 88 PHE A C 1
ATOM 679 O O . PHE A 1 88 ? 8.474 -4.875 4.332 1.00 94.56 88 PHE A O 1
ATOM 686 N N . VAL A 1 89 ? 8.366 -6.293 2.591 1.00 95.50 89 VAL A N 1
ATOM 687 C CA . VAL A 1 89 ? 7.635 -7.346 3.311 1.00 95.50 89 VAL A CA 1
ATOM 688 C C . VAL A 1 89 ? 8.495 -7.938 4.427 1.00 95.50 89 VAL A C 1
ATOM 690 O O . VAL A 1 89 ? 8.034 -8.064 5.561 1.00 95.50 89 VAL A O 1
ATOM 693 N N . ALA A 1 90 ? 9.758 -8.260 4.135 1.00 94.44 90 ALA A N 1
ATOM 694 C CA . ALA A 1 90 ? 10.689 -8.786 5.130 1.00 94.44 90 ALA A CA 1
ATOM 695 C C . ALA A 1 90 ? 10.925 -7.789 6.273 1.00 94.44 90 ALA A C 1
ATOM 697 O O . ALA A 1 90 ? 10.880 -8.180 7.438 1.00 94.44 90 ALA A O 1
ATOM 698 N N . TYR A 1 91 ? 11.100 -6.504 5.948 1.00 94.44 91 TYR A N 1
ATOM 699 C CA . TYR A 1 91 ? 11.239 -5.444 6.945 1.00 94.44 91 TYR A CA 1
ATOM 700 C C . TYR A 1 91 ? 9.980 -5.305 7.811 1.00 94.44 91 TYR A C 1
ATOM 702 O O . TYR A 1 91 ? 10.072 -5.282 9.037 1.00 94.44 91 TYR A O 1
ATOM 710 N N . PHE A 1 92 ? 8.795 -5.288 7.192 1.00 94.94 92 PHE A N 1
ATOM 711 C CA . PHE A 1 92 ? 7.522 -5.201 7.912 1.00 94.94 92 PHE A CA 1
ATOM 712 C C . PHE A 1 92 ? 7.321 -6.375 8.886 1.00 94.94 92 PHE A C 1
ATOM 714 O O . PHE A 1 92 ? 6.813 -6.194 9.992 1.00 94.94 92 PHE A O 1
ATOM 721 N N . LEU A 1 93 ? 7.766 -7.579 8.509 1.00 94.88 93 LEU A N 1
ATOM 722 C CA . LEU A 1 93 ? 7.607 -8.802 9.298 1.00 94.88 93 LEU A CA 1
ATOM 723 C C . LEU A 1 93 ? 8.803 -9.138 10.197 1.00 94.88 93 LEU A C 1
ATOM 725 O O . LEU A 1 93 ? 8.795 -10.206 10.810 1.00 94.88 93 LEU A O 1
ATOM 729 N N . VAL A 1 94 ? 9.806 -8.265 10.331 1.00 94.31 94 VAL A N 1
ATOM 730 C CA . VAL A 1 94 ? 11.083 -8.590 11.000 1.00 94.31 94 VAL A CA 1
ATOM 731 C C . VAL A 1 94 ? 10.909 -9.176 12.408 1.00 94.31 94 VAL A C 1
ATOM 733 O O . VAL A 1 94 ? 11.610 -10.110 12.787 1.00 94.31 94 VAL A O 1
ATOM 736 N N . ARG A 1 95 ? 9.916 -8.701 13.172 1.00 95.12 95 ARG A N 1
ATOM 737 C CA . ARG A 1 95 ? 9.638 -9.186 14.537 1.00 95.12 95 ARG A CA 1
ATOM 738 C C . ARG A 1 95 ? 8.945 -10.551 14.580 1.00 95.12 95 ARG A C 1
ATOM 740 O O . ARG A 1 95 ? 9.066 -11.248 15.578 1.00 95.12 95 ARG A O 1
ATOM 747 N N . GLN A 1 96 ? 8.215 -10.929 13.531 1.00 93.88 96 GLN A N 1
ATOM 748 C CA . GLN A 1 96 ? 7.493 -12.207 13.463 1.00 93.88 96 GLN A CA 1
ATOM 749 C C . GLN A 1 96 ? 8.273 -13.280 12.694 1.00 93.88 96 GLN A C 1
ATOM 751 O O . GLN A 1 96 ? 8.172 -14.469 12.987 1.00 93.88 96 GLN A O 1
ATOM 756 N N . ARG A 1 97 ? 9.028 -12.872 11.670 1.00 90.75 97 ARG A N 1
ATOM 757 C CA . ARG A 1 97 ? 9.711 -13.747 10.710 1.00 90.75 97 ARG A CA 1
ATOM 758 C C . ARG A 1 97 ? 11.133 -13.228 10.422 1.00 90.75 97 ARG A C 1
ATOM 760 O O . ARG A 1 97 ? 11.450 -12.958 9.263 1.00 90.75 97 ARG A O 1
ATOM 767 N N . PRO A 1 98 ? 12.017 -13.125 11.433 1.00 87.75 98 PRO A N 1
ATOM 768 C CA . PRO A 1 98 ? 13.350 -12.522 11.279 1.00 87.75 98 PRO A CA 1
ATOM 769 C C . PRO A 1 98 ? 14.221 -13.217 10.219 1.00 87.75 98 PRO A C 1
ATOM 771 O O . PRO A 1 98 ? 15.030 -12.582 9.548 1.00 87.75 98 PRO A O 1
ATOM 774 N N . ALA A 1 99 ? 14.008 -14.517 9.990 1.00 86.75 99 ALA A N 1
ATOM 775 C CA . ALA A 1 99 ? 14.734 -15.279 8.975 1.00 86.75 99 ALA A CA 1
ATOM 776 C C . ALA A 1 99 ? 14.533 -14.763 7.532 1.00 86.75 99 ALA A C 1
ATOM 778 O O . ALA A 1 99 ? 15.399 -14.998 6.689 1.00 86.75 99 ALA A O 1
ATOM 779 N N . LEU A 1 100 ? 13.429 -14.059 7.234 1.00 84.88 100 LEU A N 1
ATOM 780 C CA . LEU A 1 100 ? 13.173 -13.512 5.893 1.00 84.88 100 LEU A CA 1
ATOM 781 C C . LEU A 1 100 ? 14.163 -12.402 5.524 1.00 84.88 100 LEU A C 1
ATOM 783 O O . LEU A 1 100 ? 14.592 -12.324 4.376 1.00 84.88 100 LEU A O 1
ATOM 787 N N . GLU A 1 101 ? 14.570 -11.579 6.490 1.00 76.75 101 GLU A N 1
ATOM 788 C CA . GLU A 1 101 ? 15.571 -10.532 6.267 1.00 76.75 101 GLU A CA 1
ATOM 789 C C . GLU A 1 101 ? 16.942 -11.150 5.959 1.00 76.75 101 GLU A C 1
ATOM 791 O O . GLU A 1 101 ? 17.591 -10.808 4.969 1.00 76.75 101 GLU A O 1
ATOM 796 N N . THR A 1 102 ? 17.350 -12.144 6.755 1.00 69.56 102 THR A N 1
ATOM 797 C CA . THR A 1 102 ? 18.613 -12.861 6.539 1.00 69.56 102 THR A CA 1
ATOM 798 C C . THR A 1 102 ? 18.638 -13.568 5.181 1.00 69.56 102 THR A C 1
ATOM 800 O O . THR A 1 102 ? 19.679 -13.602 4.528 1.00 69.56 102 THR A O 1
ATOM 803 N N . ALA A 1 103 ? 17.507 -14.122 4.733 1.00 72.56 103 ALA A N 1
ATOM 804 C CA . ALA A 1 103 ? 17.402 -14.781 3.434 1.00 72.56 103 ALA A CA 1
ATOM 805 C C . ALA A 1 103 ? 17.616 -13.809 2.259 1.00 72.56 103 ALA A C 1
ATOM 807 O O . ALA A 1 103 ? 18.281 -14.176 1.296 1.00 72.56 103 ALA A O 1
ATOM 808 N N . LEU A 1 104 ? 17.121 -12.569 2.356 1.00 73.44 104 LEU A N 1
ATOM 809 C CA . LEU A 1 104 ? 17.337 -11.536 1.334 1.00 73.44 104 LEU A CA 1
ATOM 810 C C . LEU A 1 104 ? 18.763 -10.962 1.358 1.00 73.44 104 LEU A C 1
ATOM 812 O O . LEU A 1 104 ? 19.293 -10.595 0.312 1.00 73.44 104 LEU A O 1
ATOM 816 N N . ALA A 1 105 ? 19.396 -10.898 2.533 1.00 68.31 105 ALA A N 1
ATOM 817 C CA . ALA A 1 105 ? 20.763 -10.395 2.689 1.00 68.31 105 ALA A CA 1
ATOM 818 C C . ALA A 1 105 ? 21.842 -11.378 2.195 1.00 68.31 105 ALA A C 1
ATOM 820 O O . ALA A 1 105 ? 22.960 -10.974 1.864 1.00 68.31 105 ALA A O 1
ATOM 821 N N . ARG A 1 106 ? 21.530 -12.678 2.126 1.00 61.78 106 ARG A N 1
ATOM 822 C CA . ARG A 1 106 ? 22.454 -13.702 1.628 1.00 61.78 106 ARG A CA 1
ATOM 823 C C . ARG A 1 106 ? 22.556 -13.630 0.103 1.00 61.78 106 ARG A C 1
ATOM 825 O O . ARG A 1 106 ? 21.871 -14.351 -0.615 1.00 61.78 106 ARG A O 1
ATOM 832 N N . ARG A 1 107 ? 23.479 -12.801 -0.401 1.00 54.75 107 ARG A N 1
ATOM 833 C CA . ARG A 1 107 ? 24.046 -13.007 -1.745 1.00 54.75 107 ARG A CA 1
ATOM 834 C C . ARG A 1 107 ? 24.614 -14.425 -1.814 1.00 54.75 107 ARG A C 1
ATOM 836 O O . ARG A 1 107 ? 25.264 -14.855 -0.857 1.00 54.75 107 ARG A O 1
ATOM 843 N N . PRO A 1 108 ? 24.415 -15.161 -2.914 1.00 54.31 108 PRO A N 1
ATOM 844 C CA . PRO A 1 108 ? 25.042 -16.456 -3.026 1.00 54.31 108 PRO A CA 1
ATOM 845 C C . PRO A 1 108 ? 26.566 -16.259 -3.099 1.00 54.31 108 PRO A C 1
ATOM 847 O O . PRO A 1 108 ? 27.070 -15.440 -3.868 1.00 5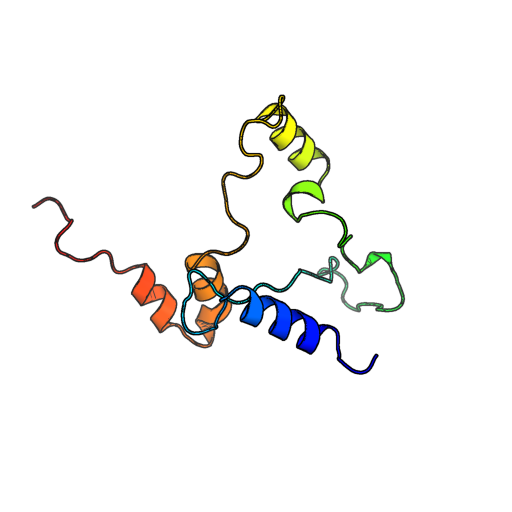4.31 108 PRO A O 1
ATOM 850 N N . LEU A 1 109 ? 27.294 -17.002 -2.262 1.00 53.22 109 LEU A N 1
ATOM 851 C CA . LEU A 1 109 ? 28.747 -16.887 -2.050 1.00 53.22 109 LEU A CA 1
ATOM 852 C C . LEU A 1 109 ? 29.597 -17.039 -3.329 1.00 53.22 109 LEU A C 1
ATOM 854 O O . LEU A 1 109 ? 30.779 -16.722 -3.305 1.00 53.22 109 LEU A O 1
ATOM 858 N N . HIS A 1 110 ? 29.016 -17.483 -4.447 1.00 61.66 110 HIS A N 1
ATOM 859 C CA . HIS A 1 110 ? 29.715 -17.686 -5.718 1.00 61.66 110 HIS A CA 1
ATOM 860 C C . HIS A 1 110 ? 29.891 -16.415 -6.576 1.00 61.66 110 HIS A C 1
ATOM 862 O O . HIS A 1 110 ? 30.462 -16.507 -7.657 1.00 61.66 110 HIS A O 1
ATOM 868 N N . LEU A 1 111 ? 29.407 -15.244 -6.134 1.00 50.88 111 LEU A N 1
ATOM 869 C CA . LEU A 1 111 ? 29.519 -13.967 -6.868 1.00 50.88 111 LEU A CA 1
ATOM 870 C C . LEU A 1 111 ? 30.422 -12.924 -6.183 1.00 50.88 111 LEU A C 1
ATOM 872 O O . LEU A 1 111 ? 30.357 -11.740 -6.519 1.00 50.88 111 LEU A O 1
ATOM 876 N N . LEU A 1 112 ? 31.246 -13.327 -5.213 1.00 46.19 112 LEU A N 1
ATOM 877 C CA . LEU A 1 112 ? 32.293 -12.453 -4.680 1.00 46.19 112 LEU A CA 1
ATOM 878 C C . LEU A 1 112 ? 33.541 -12.569 -5.573 1.00 46.19 112 LEU A C 1
ATOM 880 O O . LEU A 1 112 ? 33.944 -13.697 -5.867 1.00 46.19 112 LEU A O 1
ATOM 884 N N . PRO A 1 113 ? 34.141 -11.453 -6.033 1.00 48.34 113 PRO A N 1
ATOM 885 C CA . PRO A 1 113 ? 35.443 -11.516 -6.686 1.00 48.34 113 PRO A CA 1
ATOM 886 C C . PRO A 1 113 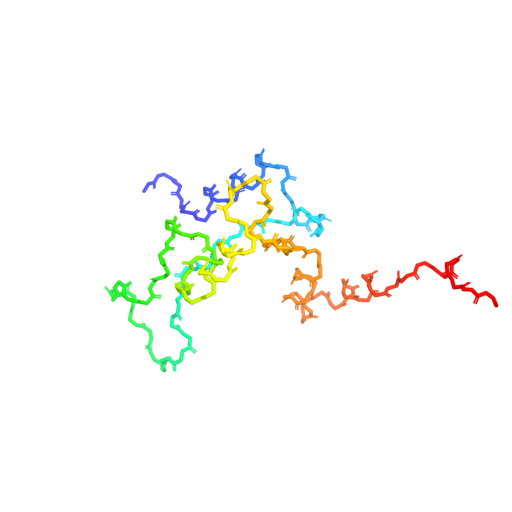? 36.457 -12.111 -5.696 1.00 48.34 113 PRO A C 1
ATOM 888 O O . PRO A 1 113 ? 36.490 -11.691 -4.537 1.00 48.34 113 PRO A O 1
ATOM 891 N N . GLN A 1 114 ? 37.190 -13.132 -6.152 1.00 56.09 114 GLN A N 1
ATOM 892 C CA . GLN A 1 114 ? 38.309 -13.752 -5.429 1.00 56.09 114 GLN A CA 1
ATOM 893 C C . GLN A 1 114 ? 39.447 -12.748 -5.244 1.00 56.09 114 GLN A C 1
ATOM 895 O O . GLN A 1 114 ? 39.696 -11.979 -6.204 1.00 56.09 114 GLN A O 1
#

Foldseek 3Di:
DVDDPVVVQVVVLVVVVADPVDQASHRDDDDFFDDPPDPDDDPVDPNRGDDPVDDPQVSDPVSQVVLCVVVVPVPDDSDPDDPGHSCVVQVVCCVPCVVSNVVVVDDPPPPDDD

InterPro domains:
  IPR000409 BEACH domain [PF02138] (3-103)
  IPR000409 BEACH domain [PS50197] (1-114)
  IPR000409 BEACH domain [SM01026] (1-114)
  IPR036372 BEACH domain superfamily [G3DSA:1.10.1540.10] (1-108)
  IPR036372 BEACH domain superfamily [SSF81837] (1-101)
  IPR050865 BEACH Domain-Containing [PTHR13743] (1-99)

Mean predicted aligned error: 6.54 Å

Sequence (114 aa):
GLLSNYEYLCHLNDAAGRSCADLAQYPVMPWVLQDYTSHTLDLADPAVYRDLSKPVGALDASRLALFRERSPTGDAFMYGTHYSAPAFVAYFLVRQRPALETALARRPLHLLPQ

Secondary structure (DSSP, 8-state):
--S-HHHHHHHHHHHTT--TT-GGG-------B---S-SS--TT-GGGB--TTS-GGGSSHHHHHHHHHHSSSSSS-S-SS-S--HHHHHHHTTTT-THHHHHHH---GGGS--

pLDDT: mean 89.76, std 12.4, range [46.19, 98.38]

Radius of gyration: 18.56 Å; Cα contacts (8 Å, |Δi|>4): 81; chains: 1; bounding box: 61×37×42 Å